Protein AF-A0A564Z227-F1 (afdb_monomer_lite)

Organism: Hymenolepis diminuta (NCBI:txid6216)

Foldseek 3Di:
DDPPPPDDDDPDDDQQQPHPPQKDWDPLCDQWTWDRDNRDTDTDGRPPPPPPPPPPPVPDPPPPPPPPPPVSPPDTDIDDPDDDVVVVDDDDDDDDDDDDPDPDDDDDDDDDDDDDDD

pLDDT: mean 74.37, std 18.21, range [35.09, 93.44]

Radius of gyration: 20.91 Å; chains: 1; bounding box: 40×58×60 Å

Secondary structure (DSSP, 8-state):
--GGGG-PPPS-----SS--TT-EE-TT--SEEEEEETTEEEEEE--------TT--TT------------------EEPPP--GGG---------------SS--------------

Structure (mmCIF, N/CA/C/O backbone):
data_AF-A0A564Z227-F1
#
_entry.id   AF-A0A564Z227-F1
#
loop_
_atom_site.group_PDB
_atom_site.id
_atom_site.type_symbol
_atom_site.label_atom_id
_atom_site.label_alt_id
_atom_site.label_comp_id
_atom_site.label_asym_id
_atom_site.label_entity_id
_atom_site.label_seq_id
_atom_site.pdbx_PDB_ins_code
_atom_site.Cartn_x
_atom_site.Cartn_y
_atom_site.Cartn_z
_atom_site.occupancy
_atom_site.B_iso_or_equiv
_atom_site.auth_seq_id
_atom_site.auth_comp_id
_atom_site.auth_asym_id
_atom_site.auth_atom_id
_atom_site.pdbx_PDB_model_num
ATOM 1 N N . MET A 1 1 ? 6.610 -22.163 27.206 1.00 46.19 1 MET A N 1
ATOM 2 C CA . MET A 1 1 ? 5.708 -21.464 26.269 1.00 46.19 1 MET A CA 1
ATOM 3 C C . MET A 1 1 ? 6.538 -20.470 25.487 1.00 46.19 1 MET A C 1
ATOM 5 O O . MET A 1 1 ? 7.094 -19.555 26.077 1.00 46.19 1 MET A O 1
ATOM 9 N N . SER A 1 2 ? 6.752 -20.751 24.207 1.00 49.19 2 SER A N 1
ATOM 10 C CA . SER A 1 2 ? 7.557 -19.943 23.290 1.00 49.19 2 SER A CA 1
ATOM 11 C C . SER A 1 2 ? 6.796 -18.678 22.884 1.00 49.19 2 SER A C 1
ATOM 13 O O . SER A 1 2 ? 5.629 -18.744 22.526 1.00 49.19 2 SER A O 1
ATOM 15 N N . SER A 1 3 ? 7.483 -17.537 22.930 1.00 60.78 3 SER A N 1
ATOM 16 C CA . SER A 1 3 ? 7.002 -16.152 22.760 1.00 60.78 3 SER A CA 1
ATOM 17 C C . SER A 1 3 ? 6.326 -15.795 21.415 1.00 60.78 3 SER A C 1
ATOM 19 O O . SER A 1 3 ? 6.104 -14.616 21.147 1.00 60.78 3 SER A O 1
ATOM 21 N N . LEU A 1 4 ? 6.020 -16.767 20.552 1.00 59.47 4 LEU A N 1
ATOM 22 C CA . LEU A 1 4 ? 5.499 -16.537 19.197 1.00 59.47 4 LEU A CA 1
ATOM 23 C C . LEU A 1 4 ? 3.963 -16.414 19.134 1.00 59.47 4 LEU A C 1
ATOM 25 O O . LEU A 1 4 ? 3.437 -15.967 18.121 1.00 59.47 4 LEU A O 1
ATOM 29 N N . ASP A 1 5 ? 3.247 -16.724 20.219 1.00 57.62 5 ASP A N 1
ATOM 30 C CA . ASP A 1 5 ? 1.772 -16.715 20.265 1.00 57.62 5 ASP A CA 1
ATOM 31 C C . ASP A 1 5 ? 1.139 -15.320 20.474 1.00 57.62 5 ASP A C 1
ATOM 33 O O . ASP A 1 5 ? -0.075 -15.204 20.640 1.00 57.62 5 ASP A O 1
ATOM 37 N N . LEU A 1 6 ? 1.935 -14.244 20.484 1.00 68.12 6 LEU A N 1
ATOM 38 C CA . LEU A 1 6 ? 1.467 -12.881 20.788 1.00 68.12 6 LEU A CA 1
ATOM 39 C C . LEU A 1 6 ? 1.376 -11.949 19.574 1.00 68.12 6 LEU A C 1
ATOM 41 O O . LEU A 1 6 ? 1.085 -10.769 19.760 1.00 68.12 6 LEU A O 1
ATOM 45 N N . ILE A 1 7 ? 1.603 -12.429 18.346 1.00 70.25 7 ILE A N 1
ATOM 46 C CA . ILE A 1 7 ? 1.434 -11.578 17.161 1.00 70.25 7 ILE A CA 1
ATOM 47 C C . ILE A 1 7 ? -0.073 -11.382 16.930 1.00 70.25 7 ILE A C 1
ATOM 49 O O . ILE A 1 7 ? -0.774 -12.357 16.635 1.00 70.25 7 ILE A O 1
ATOM 53 N N . PRO A 1 8 ? -0.606 -10.155 17.085 1.00 75.19 8 PRO A N 1
ATOM 54 C CA . PRO A 1 8 ? -2.021 -9.913 16.868 1.00 75.19 8 PRO A CA 1
ATOM 55 C C . PRO A 1 8 ? -2.371 -10.237 15.417 1.00 75.19 8 PRO A C 1
ATOM 57 O O . PRO A 1 8 ? -1.679 -9.822 14.487 1.00 75.19 8 PRO A O 1
ATOM 60 N N . LYS A 1 9 ? -3.453 -10.997 15.221 1.00 80.56 9 LYS A N 1
ATOM 61 C CA . LYS A 1 9 ? -3.934 -11.319 13.877 1.00 80.56 9 LYS A CA 1
ATOM 62 C C . LYS A 1 9 ? -4.368 -10.028 13.177 1.00 80.56 9 LYS A C 1
ATOM 64 O O . LYS A 1 9 ? -5.083 -9.234 13.795 1.00 80.56 9 LYS A O 1
ATOM 69 N N . PRO A 1 10 ? -3.969 -9.813 11.913 1.00 85.50 10 PRO A N 1
ATOM 70 C CA . PRO A 1 10 ? -4.377 -8.629 11.177 1.00 85.50 10 PRO A CA 1
ATOM 71 C C . PRO A 1 10 ? -5.898 -8.623 11.016 1.00 85.50 10 PRO A C 1
ATOM 73 O O . PRO A 1 10 ? -6.501 -9.619 10.620 1.00 85.50 10 PRO A O 1
ATOM 76 N N . PHE A 1 11 ? -6.511 -7.488 11.343 1.00 84.31 11 PHE A N 1
ATOM 77 C CA . PHE A 1 11 ? -7.950 -7.279 11.183 1.00 84.31 11 PHE A CA 1
ATOM 78 C C . PHE A 1 11 ? -8.342 -7.138 9.706 1.00 84.31 11 PHE A C 1
ATOM 80 O O . PHE A 1 11 ? -9.405 -7.588 9.290 1.00 84.31 11 PHE A O 1
ATOM 87 N N . PHE A 1 12 ? -7.462 -6.529 8.913 1.00 87.56 12 PHE A N 1
ATOM 88 C CA . PHE A 1 12 ? -7.648 -6.297 7.490 1.00 87.56 12 PHE A CA 1
ATOM 89 C C . PHE A 1 12 ? -6.294 -6.371 6.786 1.00 87.56 12 PHE A C 1
ATOM 91 O O . PHE A 1 12 ? -5.304 -5.847 7.297 1.00 87.56 12 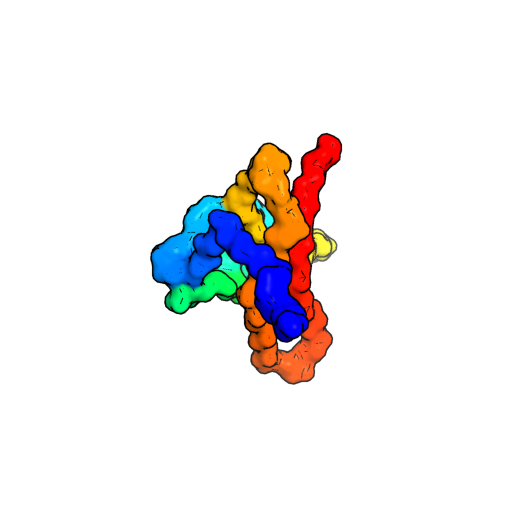PHE A O 1
ATOM 98 N N . ILE A 1 13 ? -6.257 -7.023 5.625 1.00 90.19 13 ILE A N 1
ATOM 99 C CA . ILE A 1 13 ? -5.073 -7.114 4.770 1.00 90.19 13 ILE A CA 1
ATOM 100 C C . ILE A 1 13 ? -5.493 -6.683 3.374 1.00 90.19 13 ILE A C 1
ATOM 102 O O . ILE A 1 13 ? -6.473 -7.197 2.835 1.00 90.19 13 ILE A O 1
ATOM 106 N N . TRP A 1 14 ? -4.726 -5.774 2.783 1.00 91.56 14 TRP A N 1
ATOM 107 C CA . TRP A 1 14 ? -4.857 -5.437 1.375 1.00 91.56 14 TRP A CA 1
ATOM 108 C C . TRP A 1 14 ? -3.596 -5.868 0.634 1.00 91.56 14 TRP A C 1
ATOM 110 O O . TRP A 1 14 ? -2.517 -5.357 0.916 1.00 91.56 14 TRP A O 1
ATOM 120 N N . THR A 1 15 ? -3.725 -6.831 -0.281 1.00 91.88 15 THR A N 1
ATOM 121 C CA . THR A 1 15 ? -2.575 -7.466 -0.950 1.00 91.88 15 THR A CA 1
ATOM 122 C C . THR A 1 15 ? -2.255 -6.877 -2.317 1.00 91.88 15 THR A C 1
ATOM 124 O O . THR A 1 15 ? -1.304 -7.319 -2.938 1.00 91.88 15 THR A O 1
ATOM 127 N N . PHE A 1 16 ? -3.055 -5.927 -2.814 1.00 92.38 16 PHE A N 1
ATOM 128 C CA . PHE A 1 16 ? -2.897 -5.308 -4.137 1.00 92.38 16 PHE A CA 1
ATOM 129 C C . PHE A 1 16 ? -2.967 -6.264 -5.348 1.00 92.38 16 PHE A C 1
ATOM 131 O O . PHE A 1 16 ? -2.868 -5.801 -6.474 1.00 92.38 16 PHE A O 1
ATOM 138 N N . ASN A 1 17 ? -3.244 -7.561 -5.164 1.00 91.19 17 ASN A N 1
ATOM 139 C CA . ASN A 1 17 ? -3.287 -8.552 -6.254 1.00 91.19 17 ASN A CA 1
ATOM 140 C C . ASN A 1 17 ? -4.268 -8.215 -7.389 1.00 91.19 17 ASN A C 1
ATOM 142 O O . ASN A 1 17 ? -4.020 -8.560 -8.539 1.00 91.19 17 ASN A O 1
ATOM 146 N N . GLU A 1 18 ? -5.398 -7.586 -7.063 1.00 88.38 18 GLU A N 1
ATOM 147 C CA . GLU A 1 18 ? -6.461 -7.301 -8.033 1.00 88.38 18 GLU A CA 1
ATOM 148 C C . GLU A 1 18 ? -6.533 -5.816 -8.394 1.00 88.38 18 GLU A C 1
ATOM 150 O O . GLU A 1 18 ? -6.668 -5.460 -9.563 1.00 88.38 18 GLU A O 1
ATOM 155 N N . ASN A 1 19 ? -6.502 -4.936 -7.388 1.00 91.62 19 ASN A N 1
ATOM 156 C CA . ASN A 1 19 ? -6.650 -3.495 -7.567 1.00 91.62 19 ASN A CA 1
ATOM 157 C C . ASN A 1 19 ? -6.084 -2.701 -6.370 1.00 91.62 19 ASN A C 1
ATOM 159 O O . ASN A 1 19 ? -5.692 -3.254 -5.338 1.00 91.62 19 ASN A O 1
ATOM 163 N N . MET A 1 20 ? -6.064 -1.371 -6.503 1.00 92.06 20 MET A N 1
ATOM 164 C CA . MET A 1 20 ? -5.633 -0.449 -5.442 1.00 92.06 20 MET A CA 1
ATOM 165 C C . MET A 1 20 ? -6.665 -0.286 -4.313 1.00 92.06 20 MET A C 1
ATOM 167 O O . MET A 1 20 ? -6.393 0.394 -3.331 1.00 92.06 20 MET A O 1
ATOM 171 N N . GLY A 1 21 ? -7.847 -0.892 -4.412 1.00 91.06 21 GLY A N 1
ATOM 172 C CA . GLY A 1 21 ? -8.932 -0.728 -3.451 1.00 91.06 21 GLY A CA 1
ATOM 173 C C . GLY A 1 21 ? -9.373 0.725 -3.373 1.00 91.06 21 GLY A C 1
ATOM 174 O O . GLY A 1 21 ? -9.545 1.394 -4.388 1.00 91.06 21 GLY A O 1
ATOM 175 N N . ASN A 1 22 ? -9.493 1.224 -2.147 1.00 91.19 22 ASN A N 1
ATOM 176 C CA . ASN A 1 22 ? -9.776 2.631 -1.870 1.00 91.19 22 ASN A CA 1
ATOM 177 C C . ASN A 1 22 ? -8.498 3.444 -1.608 1.00 91.19 22 ASN A C 1
ATOM 179 O O . ASN A 1 22 ? -8.572 4.508 -0.995 1.00 91.19 22 ASN A O 1
ATOM 183 N N . TRP A 1 23 ? -7.329 2.939 -2.022 1.00 93.19 23 TRP A N 1
ATOM 184 C CA . TRP A 1 23 ? -6.104 3.722 -1.959 1.00 93.19 23 TRP A CA 1
ATOM 185 C C . TRP A 1 23 ? -6.046 4.718 -3.117 1.00 93.19 23 TRP A C 1
ATOM 187 O O . TRP A 1 23 ? -6.303 4.361 -4.268 1.00 93.19 23 TRP A O 1
ATOM 197 N N . ALA A 1 24 ? -5.682 5.963 -2.825 1.00 92.81 24 ALA A N 1
ATOM 198 C CA . ALA A 1 24 ? -5.701 7.052 -3.792 1.00 92.81 24 ALA A CA 1
ATOM 199 C C . ALA A 1 24 ? -4.382 7.825 -3.812 1.00 92.81 24 ALA A C 1
ATOM 201 O O . ALA A 1 24 ? -3.765 8.090 -2.781 1.00 92.81 24 ALA A O 1
ATOM 202 N N . ASN A 1 25 ? -3.962 8.224 -5.011 1.00 92.62 25 ASN A N 1
ATOM 203 C CA . ASN A 1 25 ? -2.878 9.185 -5.165 1.00 92.62 25 ASN A CA 1
ATOM 204 C C . ASN A 1 25 ? -3.315 10.558 -4.649 1.00 92.62 25 ASN A C 1
ATOM 206 O O . ASN A 1 25 ? -4.456 10.967 -4.862 1.00 92.62 25 ASN A O 1
ATOM 210 N N . ASP A 1 26 ? -2.387 11.289 -4.036 1.00 89.88 26 ASP A N 1
ATOM 211 C CA . ASP A 1 26 ? -2.621 12.687 -3.694 1.00 89.88 26 ASP A CA 1
ATOM 212 C C . ASP A 1 26 ? -2.882 13.538 -4.949 1.00 89.88 26 ASP A C 1
ATOM 214 O O . ASP A 1 26 ? -2.285 13.310 -6.004 1.00 89.88 26 ASP A O 1
ATOM 218 N N . ALA A 1 27 ? -3.735 14.558 -4.840 1.00 85.12 27 ALA A N 1
ATOM 219 C CA . ALA A 1 27 ? -4.023 15.466 -5.952 1.00 85.12 27 ALA A CA 1
ATOM 220 C C . ALA A 1 27 ? -2.772 16.227 -6.446 1.00 85.12 27 ALA A C 1
ATOM 222 O O . ALA A 1 27 ? -2.702 16.623 -7.611 1.00 85.12 27 ALA A O 1
ATOM 223 N N . SER A 1 28 ? -1.771 16.406 -5.580 1.00 83.38 28 SER A N 1
ATOM 224 C CA . SER A 1 28 ? -0.482 17.039 -5.885 1.00 83.38 28 SER A CA 1
ATOM 225 C C . SER A 1 28 ? 0.571 16.079 -6.457 1.00 83.38 28 SER A C 1
ATOM 227 O O . SER A 1 28 ? 1.665 16.518 -6.831 1.00 83.38 28 SER A O 1
ATOM 229 N N . ASN A 1 29 ? 0.256 14.785 -6.600 1.00 77.88 29 ASN A N 1
ATOM 230 C CA . ASN A 1 29 ? 1.091 13.821 -7.316 1.00 77.88 29 ASN A CA 1
ATOM 231 C C . ASN A 1 29 ? 1.005 14.107 -8.826 1.00 77.88 29 ASN A C 1
ATOM 233 O O . ASN A 1 29 ? 0.250 13.477 -9.569 1.00 77.88 29 ASN A O 1
ATOM 237 N N . TRP A 1 30 ? 1.739 15.126 -9.282 1.00 73.00 30 TRP A N 1
ATOM 238 C CA . TRP A 1 30 ? 1.713 15.582 -10.672 1.00 73.00 30 TRP A CA 1
ATOM 239 C C . TRP A 1 30 ? 2.272 14.527 -11.627 1.00 73.00 30 TRP A C 1
ATOM 241 O O . TRP A 1 30 ? 1.521 13.748 -12.207 1.00 73.00 30 TRP A O 1
ATOM 251 N N . ASN A 1 31 ? 3.592 14.518 -11.789 1.00 78.88 31 ASN A N 1
ATOM 252 C CA . ASN A 1 31 ? 4.320 13.671 -12.722 1.00 78.88 31 ASN A CA 1
ATOM 253 C C . ASN A 1 31 ? 4.823 12.379 -12.077 1.00 78.88 31 ASN A C 1
ATOM 255 O O . ASN A 1 31 ? 5.266 11.502 -12.799 1.00 78.88 31 ASN A O 1
ATOM 259 N N . GLN A 1 32 ? 4.735 12.221 -10.757 1.00 82.81 32 GLN A N 1
ATOM 260 C CA . GLN A 1 32 ? 5.120 10.982 -10.078 1.00 82.81 32 GLN A CA 1
ATOM 261 C C . GLN A 1 32 ? 3.912 10.440 -9.331 1.00 82.81 32 GLN A C 1
ATOM 263 O O . GLN A 1 32 ? 3.369 11.141 -8.477 1.00 82.81 32 GLN A O 1
ATOM 268 N N . ARG A 1 33 ? 3.456 9.239 -9.687 1.00 89.12 33 ARG A N 1
ATOM 269 C CA . ARG A 1 33 ? 2.234 8.631 -9.148 1.00 89.12 33 ARG A CA 1
ATOM 270 C C . ARG A 1 33 ? 2.476 7.173 -8.815 1.00 89.12 33 ARG A C 1
ATOM 272 O O . ARG A 1 33 ? 3.193 6.474 -9.521 1.00 89.12 33 ARG A O 1
ATOM 279 N N . TRP A 1 34 ? 1.834 6.725 -7.753 1.00 92.19 34 TRP A N 1
ATOM 280 C CA . TRP A 1 34 ? 1.788 5.327 -7.375 1.00 92.19 34 TRP A CA 1
ATOM 281 C C . TRP A 1 34 ? 0.861 4.574 -8.322 1.00 92.19 34 TRP A C 1
ATOM 283 O O . TRP A 1 34 ? -0.294 4.976 -8.501 1.00 92.19 34 TRP A O 1
ATOM 293 N N . LYS A 1 35 ? 1.357 3.495 -8.918 1.00 92.00 35 LYS A N 1
ATOM 294 C CA . LYS A 1 35 ? 0.592 2.621 -9.803 1.00 92.00 35 LYS A CA 1
ATOM 295 C C . LYS A 1 35 ? 0.694 1.180 -9.355 1.00 92.00 35 LYS A C 1
ATOM 297 O O . LYS A 1 35 ? 1.697 0.766 -8.783 1.00 92.00 35 LYS A O 1
ATOM 302 N N . LEU A 1 36 ? -0.368 0.435 -9.634 1.00 92.06 36 LEU A N 1
ATOM 303 C CA . LEU A 1 36 ? -0.376 -1.002 -9.457 1.00 92.06 36 LEU A CA 1
ATOM 304 C C . LEU A 1 36 ? 0.392 -1.667 -10.600 1.00 92.06 36 LEU A C 1
ATOM 306 O O . LEU A 1 36 ? 0.076 -1.431 -11.765 1.00 92.06 36 LEU A O 1
ATOM 310 N N . ASN A 1 37 ? 1.352 -2.511 -10.247 1.00 90.44 37 ASN A N 1
ATOM 311 C CA . ASN A 1 37 ? 2.146 -3.312 -11.162 1.00 90.44 37 ASN A CA 1
ATOM 312 C C . ASN A 1 37 ? 2.262 -4.731 -10.587 1.00 90.44 37 ASN A C 1
ATOM 314 O O . ASN A 1 37 ? 2.848 -4.907 -9.525 1.00 90.44 37 ASN A O 1
ATOM 318 N N . ASP A 1 38 ? 1.641 -5.720 -11.233 1.00 87.75 38 ASP A N 1
ATOM 319 C CA . ASP A 1 38 ? 1.723 -7.147 -10.875 1.00 87.75 38 ASP A CA 1
ATOM 320 C C . ASP A 1 38 ? 1.567 -7.473 -9.373 1.00 87.75 38 ASP A C 1
ATOM 322 O O . ASP A 1 38 ? 2.327 -8.244 -8.790 1.00 87.75 38 ASP A O 1
ATOM 326 N N . GLY A 1 39 ? 0.558 -6.884 -8.725 1.00 88.88 39 GLY A N 1
ATOM 327 C CA . GLY A 1 39 ? 0.257 -7.148 -7.312 1.00 88.88 39 GLY A CA 1
ATOM 328 C C . GLY A 1 39 ? 1.082 -6.336 -6.309 1.00 88.88 39 GLY A C 1
ATOM 329 O O . GLY A 1 39 ? 0.932 -6.527 -5.107 1.00 88.88 39 GLY A O 1
ATOM 330 N N . VAL A 1 40 ? 1.913 -5.398 -6.767 1.00 90.81 40 VAL A N 1
ATOM 331 C CA . VAL A 1 40 ? 2.612 -4.427 -5.914 1.00 90.81 40 VAL A CA 1
ATOM 332 C C . VAL A 1 40 ? 2.315 -2.999 -6.363 1.00 90.81 40 VAL A C 1
ATOM 334 O O . VAL A 1 40 ? 2.001 -2.751 -7.524 1.00 90.81 40 VAL A O 1
ATOM 337 N N . ILE A 1 41 ? 2.397 -2.031 -5.448 1.00 91.94 41 ILE A N 1
ATOM 338 C CA . ILE A 1 41 ? 2.316 -0.616 -5.823 1.00 91.94 41 ILE A CA 1
ATOM 339 C C . ILE A 1 41 ? 3.728 -0.044 -5.956 1.00 91.94 41 ILE A C 1
ATOM 341 O O . ILE A 1 41 ? 4.506 -0.058 -5.003 1.00 91.94 41 ILE A O 1
ATOM 345 N N . CYS A 1 42 ? 4.019 0.528 -7.122 1.00 90.94 42 CYS A N 1
ATOM 346 C CA . CYS A 1 42 ? 5.282 1.184 -7.434 1.00 90.94 42 CYS A CA 1
ATOM 347 C C . CYS A 1 4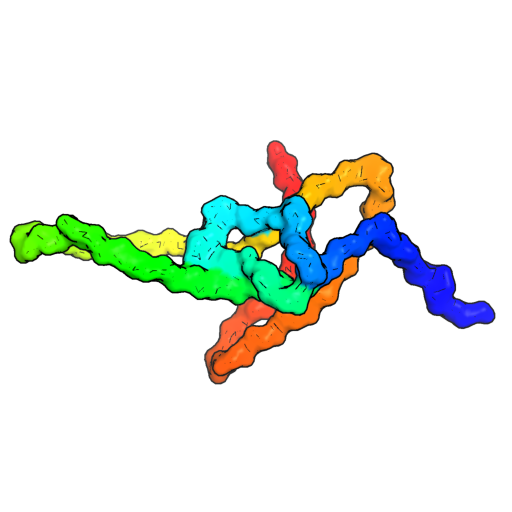2 ? 5.076 2.684 -7.660 1.00 90.94 42 CYS A C 1
ATOM 349 O O . CYS A 1 42 ? 4.083 3.105 -8.255 1.00 90.94 42 CYS A O 1
ATOM 351 N N . LEU A 1 43 ? 6.021 3.504 -7.197 1.00 89.19 43 LEU A N 1
ATOM 352 C CA . LEU A 1 43 ? 6.061 4.921 -7.546 1.00 89.19 43 LEU A CA 1
ATOM 353 C C . LEU A 1 43 ? 6.686 5.067 -8.936 1.00 89.19 43 LEU A C 1
ATOM 355 O O . LEU A 1 43 ? 7.860 4.761 -9.122 1.00 89.19 43 LEU A O 1
ATOM 359 N N . GLU A 1 44 ? 5.913 5.554 -9.901 1.00 86.44 44 GLU A N 1
ATOM 360 C CA . GLU A 1 44 ? 6.366 5.735 -11.278 1.00 86.44 44 GLU A CA 1
ATOM 361 C C . GLU A 1 44 ? 6.433 7.207 -11.668 1.00 86.44 44 GLU A C 1
ATOM 363 O O . GLU A 1 44 ? 5.562 8.008 -11.314 1.00 86.44 44 GLU A O 1
ATOM 368 N N . ASN A 1 45 ? 7.414 7.540 -12.508 1.00 81.75 45 ASN A N 1
ATOM 369 C CA . ASN A 1 45 ? 7.399 8.777 -13.274 1.00 81.75 45 ASN A CA 1
ATOM 370 C C . ASN A 1 45 ? 6.431 8.628 -14.453 1.00 81.75 45 ASN A C 1
ATOM 372 O O . ASN A 1 45 ? 6.712 7.969 -15.450 1.00 81.75 45 ASN A O 1
ATOM 376 N N . THR A 1 46 ? 5.292 9.298 -14.361 1.00 66.56 46 THR A N 1
ATOM 377 C CA . THR A 1 46 ? 4.466 9.619 -15.523 1.00 66.56 46 THR A CA 1
ATOM 378 C C . THR A 1 46 ? 5.221 10.643 -16.361 1.00 66.56 46 THR A C 1
ATOM 380 O O . THR A 1 46 ? 5.359 11.803 -15.963 1.00 66.56 46 THR A O 1
ATOM 383 N N . LEU A 1 47 ? 5.704 10.221 -17.529 1.00 59.25 47 LEU A N 1
ATOM 384 C CA . LEU A 1 47 ? 6.101 11.150 -18.576 1.00 59.25 47 LEU A CA 1
ATOM 385 C C . LEU A 1 47 ? 4.860 11.976 -18.919 1.00 59.25 47 LEU A C 1
ATOM 387 O O . LEU A 1 47 ? 3.911 11.481 -19.523 1.00 59.25 47 LEU A O 1
ATOM 391 N N . VAL A 1 48 ? 4.831 13.229 -18.474 1.00 54.50 48 VAL A N 1
ATOM 392 C CA . VAL A 1 48 ? 3.985 14.211 -19.135 1.00 54.50 48 VAL A CA 1
ATOM 393 C C . VAL A 1 48 ? 4.684 14.412 -20.466 1.00 54.50 48 VAL A C 1
ATOM 395 O O . VAL A 1 48 ? 5.692 15.115 -20.517 1.00 54.50 48 VAL A O 1
ATOM 398 N N . GLU A 1 49 ? 4.212 13.728 -21.514 1.00 47.31 49 GLU A N 1
ATOM 399 C CA . GLU A 1 49 ? 4.486 14.159 -22.884 1.00 47.31 49 GLU A CA 1
ATOM 400 C C . GLU A 1 49 ? 4.285 15.675 -22.850 1.00 47.31 49 GLU A C 1
ATOM 402 O O . GLU A 1 49 ? 3.212 16.106 -22.392 1.00 47.31 49 GLU A O 1
ATOM 407 N N . PRO A 1 50 ? 5.296 16.499 -23.190 1.00 45.03 50 PRO A N 1
ATOM 408 C CA . PRO A 1 50 ? 5.062 17.919 -23.318 1.00 45.03 50 PRO A CA 1
ATOM 409 C C . PRO A 1 50 ? 3.820 18.009 -24.182 1.00 45.03 50 PRO A C 1
ATOM 411 O O . PRO A 1 50 ? 3.793 17.448 -25.278 1.00 45.03 50 PRO A O 1
ATOM 414 N N . GLN A 1 51 ? 2.756 18.622 -23.666 1.00 45.19 51 GLN A N 1
ATOM 415 C CA . GLN A 1 51 ? 1.719 19.089 -24.557 1.00 45.19 51 GLN A CA 1
ATOM 416 C C . GLN A 1 51 ? 2.506 19.982 -25.505 1.00 45.19 51 GLN A C 1
ATOM 418 O O . GLN A 1 51 ? 2.917 21.074 -25.104 1.00 45.19 51 GLN A O 1
ATOM 423 N N . ILE A 1 52 ? 2.822 19.481 -26.704 1.00 46.75 52 ILE A N 1
ATOM 424 C CA . ILE A 1 52 ? 3.234 20.296 -27.831 1.00 46.75 52 ILE A CA 1
ATOM 425 C C . ILE A 1 52 ? 1.969 21.092 -28.096 1.00 46.75 52 ILE A C 1
ATOM 427 O O . ILE A 1 52 ? 1.115 20.737 -28.905 1.00 46.75 52 ILE A O 1
ATOM 431 N N . GLY A 1 53 ? 1.773 22.103 -27.253 1.00 42.09 53 GLY A N 1
ATOM 432 C CA . GLY A 1 53 ? 0.740 23.075 -27.410 1.00 42.09 53 GLY A CA 1
ATOM 433 C C . GLY A 1 53 ? 1.017 23.636 -28.780 1.00 42.09 53 GLY A C 1
ATOM 434 O O . GLY A 1 53 ? 2.113 24.125 -29.049 1.00 42.09 53 GLY A O 1
ATOM 435 N N . LEU A 1 54 ? 0.015 23.542 -29.637 1.00 47.03 54 LEU A N 1
ATOM 436 C CA . LEU A 1 54 ? -0.097 24.201 -30.932 1.00 47.03 54 LEU A CA 1
ATOM 437 C C . LEU A 1 54 ? -0.025 25.746 -30.820 1.00 47.03 54 LEU A C 1
ATOM 439 O O . LEU A 1 54 ? -0.664 26.454 -31.586 1.00 47.03 54 LEU A O 1
ATOM 443 N N . ASN A 1 55 ? 0.735 26.280 -29.862 1.00 47.75 55 ASN A N 1
ATOM 444 C CA . ASN A 1 55 ? 0.795 27.675 -29.452 1.00 47.75 55 ASN A CA 1
ATOM 445 C C . ASN A 1 55 ? 2.234 28.216 -29.372 1.00 47.75 55 ASN A C 1
ATOM 447 O O . ASN A 1 55 ? 2.440 29.276 -28.786 1.00 47.75 55 ASN A O 1
ATOM 451 N N . GLU A 1 56 ? 3.229 27.566 -29.981 1.00 47.59 56 GLU A N 1
ATOM 452 C CA . GLU A 1 56 ? 4.479 28.263 -30.311 1.00 47.59 56 GLU A CA 1
ATOM 453 C C . GLU A 1 56 ? 4.308 29.010 -31.637 1.00 47.59 56 GLU A C 1
ATOM 455 O O . GLU A 1 56 ? 4.755 28.595 -32.703 1.00 47.59 56 GLU A O 1
ATOM 460 N N . LEU A 1 57 ? 3.599 30.139 -31.567 1.00 54.12 57 LEU A N 1
ATOM 461 C CA . LEU A 1 57 ? 3.659 31.150 -32.616 1.00 54.12 57 LEU A CA 1
ATOM 462 C C . LEU A 1 57 ? 5.085 31.739 -32.613 1.00 54.12 57 LEU A C 1
ATOM 464 O O . LEU A 1 57 ? 5.492 32.318 -31.604 1.00 54.12 57 LEU A O 1
ATOM 468 N N . PRO A 1 58 ? 5.837 31.655 -33.725 1.00 57.12 58 PRO A N 1
ATOM 469 C CA . PRO A 1 58 ? 7.289 31.878 -33.767 1.00 57.12 58 PRO A CA 1
ATOM 470 C C . PRO A 1 58 ? 7.736 33.336 -33.544 1.00 57.12 58 PRO A C 1
ATOM 472 O O . PRO A 1 58 ? 8.923 33.640 -33.640 1.00 57.12 58 PRO A O 1
ATOM 475 N N . TRP A 1 59 ? 6.810 34.257 -33.259 1.00 50.91 59 TRP A N 1
ATOM 476 C CA . TRP A 1 59 ? 7.074 35.700 -33.188 1.00 50.91 59 TRP A CA 1
ATOM 477 C C . TRP A 1 59 ? 6.917 36.324 -31.800 1.00 50.91 59 TRP A C 1
ATOM 479 O O . TRP A 1 59 ? 7.192 37.514 -31.651 1.00 50.91 59 TRP A O 1
ATOM 489 N N . PHE A 1 60 ? 6.512 35.566 -30.778 1.00 46.41 60 PHE A N 1
ATOM 490 C CA . PHE A 1 60 ? 6.448 36.089 -29.413 1.00 46.41 60 PHE A CA 1
ATOM 491 C C . PHE A 1 60 ? 7.650 35.597 -28.608 1.00 46.41 60 PHE A C 1
ATOM 493 O O . PHE A 1 60 ? 7.645 34.456 -28.152 1.00 46.41 60 PHE A O 1
ATOM 500 N N . PRO A 1 61 ? 8.680 36.435 -28.378 1.00 48.78 61 PRO A N 1
ATOM 501 C CA . PRO A 1 61 ? 9.698 36.126 -27.392 1.00 48.78 61 PRO A CA 1
ATOM 502 C C . PRO A 1 61 ? 9.049 36.262 -26.015 1.00 48.78 61 PRO A C 1
ATOM 504 O O . PRO A 1 61 ? 9.097 37.312 -25.368 1.00 48.78 61 PRO A O 1
ATOM 507 N N . THR A 1 62 ? 8.394 35.197 -25.559 1.00 49.62 62 THR A N 1
ATOM 508 C CA . THR A 1 62 ? 8.044 35.039 -24.155 1.00 49.62 62 THR A CA 1
ATOM 509 C C . THR A 1 62 ? 9.357 35.039 -23.400 1.00 49.62 62 THR A C 1
ATOM 511 O O . THR A 1 62 ? 10.111 34.070 -23.439 1.00 49.62 62 THR A O 1
ATOM 514 N N . LYS A 1 63 ? 9.667 36.165 -22.746 1.00 45.34 63 LYS A N 1
ATOM 515 C CA . LYS A 1 63 ? 10.750 36.231 -21.769 1.00 45.34 63 LYS A CA 1
ATOM 516 C C . LYS A 1 63 ? 10.518 35.063 -20.828 1.00 45.34 63 LYS A C 1
ATOM 518 O O . LYS A 1 63 ? 9.503 35.057 -20.132 1.00 45.34 63 LYS A O 1
ATOM 523 N N . SER A 1 64 ? 11.412 34.079 -20.859 1.00 49.00 64 SER A N 1
ATOM 524 C CA . SER A 1 64 ? 11.412 32.969 -19.924 1.00 49.00 64 SER A CA 1
ATOM 525 C C . SER A 1 64 ? 11.422 33.590 -18.533 1.00 49.00 64 SER A C 1
ATOM 527 O O . SER A 1 64 ? 12.456 34.074 -18.061 1.00 49.00 64 SER A O 1
ATOM 529 N N . LYS A 1 65 ? 10.249 33.667 -17.897 1.00 41.22 65 LYS A N 1
ATOM 530 C CA . LYS A 1 65 ? 10.191 33.851 -16.458 1.00 41.22 65 LYS A CA 1
ATOM 531 C C . LYS A 1 65 ? 11.011 32.686 -15.941 1.00 41.22 65 LYS A C 1
ATOM 533 O O . LYS A 1 65 ? 10.692 31.544 -16.263 1.00 41.22 65 LYS A O 1
ATOM 538 N N . LYS A 1 66 ? 12.117 32.992 -15.254 1.00 43.97 66 LYS A N 1
ATOM 539 C CA . LYS A 1 66 ? 12.806 32.007 -14.426 1.00 43.97 66 LYS A CA 1
ATOM 540 C C . LYS A 1 66 ? 11.692 31.281 -13.698 1.00 43.97 66 LYS A C 1
ATOM 542 O O . LYS A 1 66 ? 10.911 31.954 -13.029 1.00 43.97 66 LYS A O 1
ATOM 547 N N . GLU A 1 67 ? 11.553 29.984 -13.961 1.00 42.53 67 GLU A N 1
ATOM 548 C CA . GLU A 1 67 ? 10.655 29.133 -13.201 1.00 42.53 67 GLU A CA 1
ATOM 549 C C . GLU A 1 67 ? 10.931 29.474 -11.749 1.00 42.53 67 GLU A C 1
ATOM 551 O O . GLU A 1 67 ? 12.047 29.276 -11.255 1.00 42.53 67 GLU A O 1
ATOM 556 N N . ASP A 1 68 ? 9.951 30.107 -11.105 1.00 35.09 68 ASP A N 1
ATOM 557 C CA . ASP A 1 68 ? 9.983 30.243 -9.671 1.00 35.09 68 ASP A CA 1
ATOM 558 C C . ASP A 1 68 ? 10.209 28.823 -9.178 1.00 35.09 68 ASP A C 1
ATOM 560 O O . ASP A 1 68 ? 9.442 27.909 -9.500 1.00 35.09 68 ASP A O 1
ATOM 564 N N . LYS A 1 69 ? 11.330 28.627 -8.482 1.00 40.97 69 LYS A N 1
ATOM 565 C CA . LYS A 1 69 ? 11.667 27.395 -7.783 1.00 40.97 69 LYS A CA 1
ATOM 566 C C . LYS A 1 69 ? 10.650 27.256 -6.655 1.00 40.97 69 LYS A C 1
ATOM 568 O O . LYS A 1 69 ? 10.972 27.429 -5.484 1.00 40.97 69 LYS A O 1
ATOM 573 N N . VAL A 1 70 ? 9.397 26.989 -7.018 1.00 38.62 70 VAL A N 1
ATOM 574 C CA . VAL A 1 70 ? 8.404 26.405 -6.142 1.00 38.62 70 VAL A CA 1
ATOM 575 C C . VAL A 1 70 ? 9.089 25.140 -5.682 1.00 38.62 70 VAL A C 1
ATOM 577 O O . VAL A 1 70 ? 9.389 24.258 -6.488 1.00 38.62 70 VAL A O 1
ATOM 580 N N . SER A 1 71 ? 9.448 25.104 -4.406 1.00 44.84 71 SER A N 1
ATOM 581 C CA . SER A 1 71 ? 9.922 23.908 -3.736 1.00 44.84 71 SER A CA 1
ATOM 582 C C . SER A 1 71 ? 8.800 22.877 -3.832 1.00 44.84 71 SER A C 1
ATOM 584 O O . SER A 1 71 ? 7.953 22.781 -2.945 1.00 44.84 71 SER A O 1
ATOM 586 N N . LYS A 1 72 ? 8.720 22.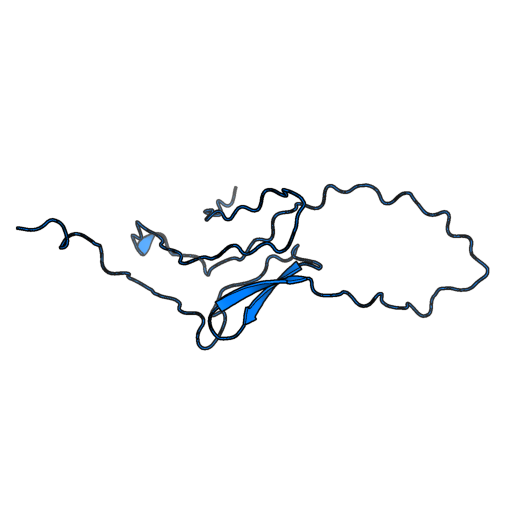177 -4.970 1.00 54.19 72 LYS A N 1
ATOM 587 C CA . LYS A 1 72 ? 7.779 21.088 -5.183 1.00 54.19 72 LYS A CA 1
ATOM 588 C C . LYS A 1 72 ? 8.098 20.095 -4.081 1.00 54.19 72 LYS A C 1
ATOM 590 O O . LYS A 1 72 ? 9.219 19.596 -4.015 1.00 54.19 72 LYS A O 1
ATOM 595 N N . SER A 1 73 ? 7.145 19.889 -3.177 1.00 55.28 73 SER A N 1
ATOM 596 C CA . SER A 1 73 ? 7.272 18.880 -2.134 1.00 55.28 73 SER A CA 1
ATOM 597 C C . SER A 1 73 ? 7.682 17.569 -2.806 1.00 55.28 73 SER A C 1
ATOM 599 O O . SER A 1 73 ? 6.979 17.058 -3.683 1.00 55.28 73 SER A O 1
ATOM 601 N N . SER A 1 74 ? 8.861 17.061 -2.450 1.00 68.19 74 SER A N 1
ATOM 602 C CA . SER A 1 74 ? 9.404 15.808 -2.983 1.00 68.19 74 SER A CA 1
ATOM 603 C C . SER A 1 74 ? 8.587 14.596 -2.535 1.00 68.19 74 SER A C 1
ATOM 605 O O . SER A 1 74 ? 8.700 13.524 -3.117 1.00 68.19 74 SER A O 1
ATOM 607 N N . LYS A 1 75 ? 7.714 14.764 -1.535 1.00 85.06 75 LYS A N 1
ATOM 608 C CA . LYS A 1 75 ? 6.832 13.706 -1.048 1.00 85.06 75 LYS A CA 1
ATOM 609 C C . LYS A 1 75 ? 5.778 13.365 -2.099 1.00 85.06 75 LYS A C 1
ATOM 611 O O . LYS A 1 75 ? 5.283 14.245 -2.808 1.00 85.06 75 LYS A O 1
ATOM 616 N N . LYS A 1 76 ? 5.437 12.081 -2.173 1.00 88.94 76 LYS A N 1
ATOM 617 C CA . LYS A 1 76 ? 4.373 11.538 -3.021 1.00 88.94 76 LYS A CA 1
ATOM 618 C C . LYS A 1 76 ? 3.460 10.687 -2.145 1.00 88.94 76 LYS A C 1
ATOM 620 O O . LYS A 1 76 ? 3.730 9.500 -1.989 1.00 88.94 76 LYS A O 1
ATOM 625 N N . PRO A 1 77 ? 2.452 11.280 -1.483 1.00 91.75 77 PRO A N 1
ATOM 626 C CA . PRO A 1 77 ? 1.572 10.530 -0.598 1.00 91.75 77 PRO A CA 1
ATOM 627 C C . PRO A 1 77 ? 0.700 9.546 -1.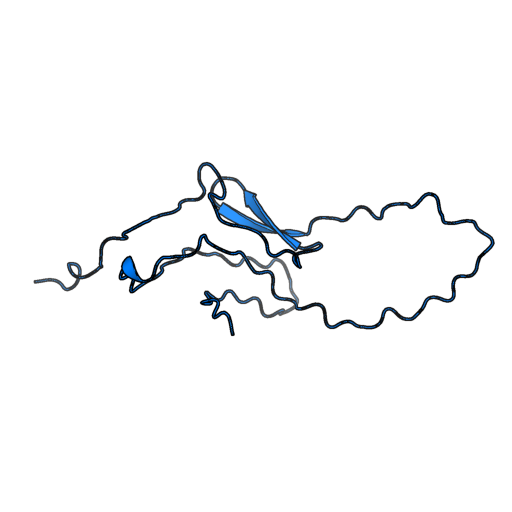380 1.00 91.75 77 PRO A C 1
ATOM 629 O O . PRO A 1 77 ? 0.290 9.814 -2.514 1.00 91.75 77 PRO A O 1
ATOM 632 N N . LEU A 1 78 ? 0.411 8.418 -0.742 1.00 93.19 78 LEU A N 1
ATOM 633 C CA . LEU A 1 78 ? -0.630 7.482 -1.135 1.00 93.19 78 LEU A CA 1
ATOM 634 C C . LEU A 1 78 ? -1.566 7.337 0.065 1.00 93.19 78 LEU A C 1
ATOM 636 O O . LEU A 1 78 ? -1.130 6.966 1.154 1.00 93.19 78 LEU A O 1
ATOM 640 N N . TRP A 1 79 ? -2.836 7.662 -0.133 1.00 93.44 79 TRP A N 1
ATOM 641 C CA . TRP A 1 79 ? -3.837 7.709 0.924 1.00 93.44 79 TRP A CA 1
ATOM 642 C C . TRP A 1 79 ? -4.596 6.397 0.986 1.00 93.44 79 TRP A C 1
ATOM 644 O O . TRP A 1 79 ? -5.065 5.935 -0.048 1.00 93.44 79 TRP A O 1
ATOM 654 N N . SER A 1 80 ? -4.739 5.809 2.172 1.00 91.44 80 SER A N 1
ATOM 655 C CA . SER A 1 80 ? -5.679 4.709 2.394 1.00 91.44 80 SER A CA 1
ATOM 656 C C . SER A 1 80 ? -7.101 5.244 2.572 1.00 91.44 80 SER A C 1
ATOM 658 O O . SER A 1 80 ? -7.312 6.440 2.780 1.00 91.44 80 SER A O 1
ATOM 660 N N . ALA A 1 81 ? -8.085 4.344 2.597 1.00 89.00 81 ALA A N 1
ATOM 661 C CA . ALA A 1 81 ? -9.395 4.695 3.132 1.00 89.00 81 ALA A CA 1
ATOM 662 C C . ALA A 1 81 ? -9.276 5.189 4.591 1.00 89.00 81 ALA A C 1
ATOM 664 O O . ALA A 1 81 ? -8.399 4.707 5.322 1.00 89.00 81 ALA A O 1
ATOM 665 N N . PRO A 1 82 ? -10.165 6.095 5.037 1.00 88.75 82 PRO A N 1
ATOM 666 C CA . PRO A 1 82 ? -10.259 6.475 6.439 1.00 88.75 82 PRO A CA 1
ATOM 667 C C . PRO A 1 82 ? -10.507 5.249 7.316 1.00 88.75 82 PRO A C 1
ATOM 669 O O . PRO A 1 82 ? -11.374 4.426 7.014 1.00 88.75 82 PRO A O 1
ATOM 672 N N . ILE A 1 83 ? -9.759 5.136 8.411 1.00 87.25 83 ILE A N 1
ATOM 673 C CA . ILE A 1 83 ? -9.910 4.044 9.372 1.00 87.25 83 ILE A CA 1
ATOM 674 C C . ILE A 1 83 ? -10.732 4.578 10.546 1.00 87.25 83 ILE A C 1
ATOM 676 O O . ILE A 1 83 ? -10.249 5.463 11.254 1.00 87.25 83 ILE A O 1
ATOM 680 N N . PRO A 1 84 ? -11.963 4.080 10.770 1.00 87.25 84 PRO A N 1
ATOM 681 C CA . PRO A 1 84 ? -12.792 4.555 11.869 1.00 87.25 84 PRO A CA 1
ATOM 682 C C . PRO A 1 84 ? -12.116 4.302 13.216 1.00 87.25 84 PRO A C 1
ATOM 684 O O . PRO A 1 84 ? -11.635 3.193 13.463 1.00 87.25 84 PRO A O 1
ATOM 687 N N . GLU A 1 85 ? -12.151 5.281 14.120 1.00 85.00 85 GLU A N 1
ATOM 688 C CA . GLU A 1 85 ? -11.596 5.147 15.477 1.00 85.00 85 GLU A CA 1
ATOM 689 C C . GLU A 1 85 ? -12.205 3.962 16.243 1.00 85.00 85 GLU A C 1
ATOM 691 O O . GLU A 1 85 ? -11.523 3.262 16.993 1.00 85.00 85 GLU A O 1
ATOM 696 N N . THR A 1 86 ? -13.482 3.669 15.979 1.00 87.56 86 THR A N 1
ATOM 697 C CA . THR A 1 86 ? -14.228 2.543 16.558 1.00 87.56 86 THR A CA 1
ATOM 698 C C . THR A 1 86 ? -13.657 1.172 16.197 1.00 87.56 86 THR A C 1
ATOM 700 O O . THR A 1 86 ? -13.957 0.197 16.882 1.00 87.56 86 THR A O 1
ATOM 703 N N . THR A 1 87 ? -12.804 1.081 15.171 1.00 85.56 87 THR A N 1
ATOM 704 C CA . THR A 1 87 ? -12.112 -0.162 14.789 1.00 85.56 87 THR A CA 1
ATOM 705 C C . THR A 1 87 ? -11.154 -0.630 15.888 1.00 85.56 87 THR A C 1
ATOM 707 O O . THR A 1 87 ? -10.829 -1.813 15.962 1.00 85.56 87 THR A O 1
ATOM 710 N N . GLY A 1 88 ? -10.678 0.280 16.751 1.00 83.88 88 GLY A N 1
ATOM 711 C CA . GLY A 1 88 ? -9.737 -0.057 17.823 1.00 83.88 88 GLY A CA 1
ATOM 712 C C . GLY A 1 88 ? -8.386 -0.564 17.305 1.00 83.88 88 GLY A C 1
ATOM 713 O O . GLY A 1 88 ? -7.702 -1.324 17.996 1.00 83.88 88 GLY A O 1
ATOM 714 N N . MET A 1 89 ? -8.013 -0.177 16.081 1.00 82.75 89 MET A N 1
ATOM 715 C CA . MET A 1 89 ? -6.770 -0.590 15.436 1.00 82.75 89 MET A CA 1
ATOM 716 C C . MET A 1 89 ? -5.561 -0.023 16.191 1.00 82.75 89 MET A C 1
ATOM 718 O O . MET A 1 89 ? -5.523 1.159 16.520 1.00 82.75 89 MET A O 1
ATOM 722 N N . ARG A 1 90 ? -4.564 -0.873 16.467 1.00 82.38 90 ARG A N 1
ATOM 723 C CA . ARG A 1 90 ? -3.364 -0.503 17.249 1.00 82.38 90 ARG A CA 1
ATOM 724 C C . ARG A 1 90 ? -2.062 -0.568 16.463 1.00 82.38 90 ARG A C 1
ATOM 726 O O . ARG A 1 90 ? -1.071 0.022 16.880 1.00 82.38 90 ARG A O 1
ATOM 733 N N . CYS A 1 91 ? -2.048 -1.315 15.365 1.00 85.94 91 CYS A N 1
ATOM 734 C CA . CYS A 1 91 ? -0.847 -1.589 14.591 1.00 85.94 91 CYS A CA 1
ATOM 735 C C . CYS A 1 91 ? -1.171 -1.539 13.100 1.00 85.94 91 CYS A C 1
ATOM 737 O O . CYS A 1 91 ? -2.239 -1.986 12.683 1.00 85.94 91 CYS A O 1
ATOM 739 N N . ILE A 1 92 ? -0.221 -1.028 12.321 1.00 87.75 92 ILE A N 1
ATOM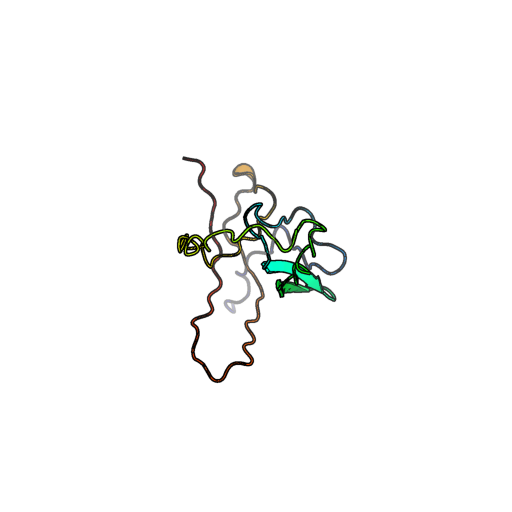 740 C CA . ILE A 1 92 ? -0.204 -1.094 10.862 1.00 87.75 92 ILE A CA 1
ATOM 741 C C . ILE A 1 92 ? 1.113 -1.761 10.481 1.00 87.75 92 ILE A C 1
ATOM 743 O O . ILE A 1 92 ? 2.165 -1.413 11.020 1.00 87.75 92 ILE A O 1
ATOM 747 N N . THR A 1 93 ? 1.048 -2.713 9.562 1.00 89.56 93 THR A N 1
ATOM 748 C CA . THR A 1 93 ? 2.222 -3.380 9.001 1.00 89.56 93 THR A CA 1
ATOM 749 C C . THR A 1 93 ? 2.211 -3.165 7.498 1.00 89.56 93 THR A C 1
ATOM 751 O O . THR A 1 93 ? 1.152 -3.207 6.875 1.00 89.56 93 THR A O 1
ATOM 754 N N . LEU A 1 94 ? 3.386 -2.893 6.939 1.00 90.38 94 LEU A N 1
ATOM 755 C CA . LEU A 1 94 ? 3.582 -2.645 5.521 1.00 90.38 94 LEU A CA 1
ATOM 756 C C . LEU A 1 94 ? 4.829 -3.395 5.066 1.00 90.38 94 LEU A C 1
ATOM 758 O O . LEU A 1 94 ? 5.909 -3.172 5.614 1.00 90.38 94 LEU A O 1
ATOM 762 N N . ASP A 1 95 ? 4.671 -4.214 4.036 1.00 91.62 95 ASP A N 1
ATOM 763 C CA . ASP A 1 95 ? 5.792 -4.798 3.312 1.00 91.62 95 ASP A CA 1
ATOM 764 C C . ASP A 1 95 ? 6.201 -3.833 2.196 1.00 91.62 95 ASP A C 1
ATOM 766 O O . ASP A 1 95 ? 5.366 -3.395 1.402 1.00 91.62 95 ASP A O 1
ATOM 770 N N . TYR A 1 96 ? 7.479 -3.452 2.156 1.00 92.19 96 TYR A N 1
ATOM 771 C CA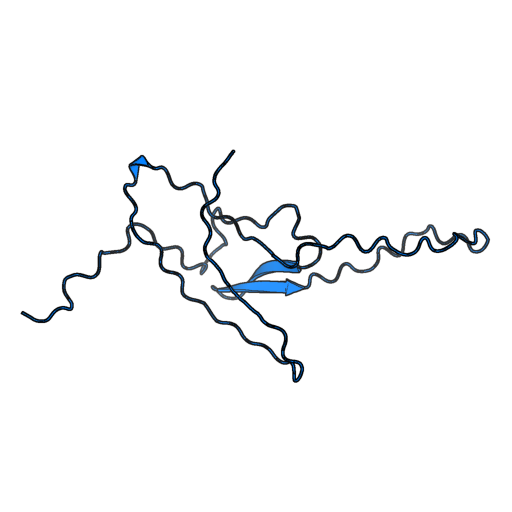 . TYR A 1 96 ? 7.989 -2.484 1.187 1.00 92.19 96 TYR A CA 1
ATOM 772 C C . TYR A 1 96 ? 9.388 -2.854 0.689 1.00 92.19 96 TYR A C 1
ATOM 774 O O . TYR A 1 96 ? 10.155 -3.543 1.362 1.00 92.19 96 TYR A O 1
ATOM 782 N N . SER A 1 97 ? 9.733 -2.354 -0.495 1.00 90.25 97 SER A N 1
ATOM 783 C CA . SER A 1 97 ? 11.071 -2.445 -1.077 1.00 90.25 97 SER A CA 1
ATOM 784 C C . SER A 1 97 ? 11.424 -1.106 -1.716 1.00 90.25 97 SER A C 1
ATOM 786 O O . SER A 1 97 ? 10.580 -0.489 -2.364 1.00 90.25 97 SER A O 1
ATOM 788 N N . ILE A 1 98 ? 12.655 -0.643 -1.508 1.00 87.75 98 ILE A N 1
ATOM 789 C CA . ILE A 1 98 ? 13.196 0.556 -2.150 1.00 87.75 98 ILE A CA 1
ATOM 790 C C . ILE A 1 98 ? 14.389 0.096 -2.980 1.00 87.75 98 ILE A C 1
ATOM 792 O O . ILE A 1 98 ? 15.379 -0.381 -2.428 1.00 87.75 98 ILE A O 1
ATOM 796 N N . GLN A 1 99 ? 14.265 0.212 -4.298 1.00 84.38 99 GLN A N 1
ATOM 797 C CA . GLN A 1 99 ? 15.313 -0.108 -5.264 1.00 84.38 99 GLN A CA 1
ATOM 798 C C . GLN A 1 99 ? 15.733 1.188 -5.953 1.00 84.38 99 GLN A C 1
ATOM 800 O O . GLN A 1 99 ? 14.879 1.988 -6.334 1.00 84.38 99 GLN A O 1
ATOM 805 N N . VAL A 1 100 ? 17.039 1.419 -6.052 1.00 77.00 100 VAL A N 1
ATOM 806 C CA . VAL A 1 100 ? 17.617 2.663 -6.567 1.00 77.00 100 VAL A CA 1
ATOM 807 C C . VAL A 1 100 ? 18.768 2.292 -7.495 1.00 77.00 100 VAL A C 1
ATOM 809 O O . VAL A 1 100 ? 19.747 1.709 -7.040 1.00 77.00 100 VAL A O 1
ATOM 812 N N . ASP A 1 101 ? 18.657 2.654 -8.774 1.00 68.88 101 ASP A N 1
ATOM 813 C CA . ASP A 1 101 ? 19.648 2.341 -9.822 1.00 68.88 101 ASP A CA 1
ATOM 814 C C . ASP A 1 101 ? 20.739 3.426 -9.981 1.00 68.88 101 ASP A C 1
ATOM 816 O O . ASP A 1 101 ? 21.426 3.494 -10.996 1.00 68.88 101 ASP A O 1
ATOM 820 N N . SER A 1 102 ? 20.899 4.314 -8.996 1.00 63.94 102 SER A N 1
ATOM 821 C CA . SER A 1 102 ? 21.739 5.515 -9.097 1.00 63.94 102 SER A CA 1
ATOM 822 C C . SER A 1 102 ? 23.070 5.375 -8.350 1.00 63.94 102 SER A C 1
ATOM 824 O O . SER A 1 102 ? 23.089 5.014 -7.174 1.00 63.94 102 SER A O 1
ATOM 826 N N . GLU A 1 103 ? 24.177 5.748 -9.007 1.00 59.25 103 GLU A N 1
ATOM 827 C CA . GLU A 1 103 ? 25.486 5.978 -8.365 1.00 59.25 103 GLU A CA 1
ATOM 828 C C . GLU A 1 103 ? 25.492 7.237 -7.471 1.00 59.25 103 GLU A C 1
ATOM 830 O O . GLU A 1 103 ? 26.371 7.402 -6.623 1.00 59.25 103 GLU A O 1
ATOM 835 N N . GLU A 1 104 ? 24.501 8.122 -7.624 1.00 60.03 104 GLU A N 1
ATOM 836 C CA . GLU A 1 104 ? 24.306 9.287 -6.763 1.00 60.03 104 GLU A CA 1
ATOM 837 C C . GLU A 1 104 ? 23.423 8.948 -5.556 1.00 60.03 104 GLU A C 1
ATOM 839 O O . GLU A 1 104 ? 22.303 8.445 -5.687 1.00 60.03 104 GLU A O 1
ATOM 844 N N . MET A 1 105 ? 23.947 9.255 -4.368 1.00 55.16 105 MET A N 1
ATOM 845 C CA . MET A 1 105 ? 23.344 8.993 -3.063 1.00 55.16 105 MET A CA 1
ATOM 846 C C . MET A 1 105 ? 22.213 9.991 -2.767 1.00 55.16 105 MET A C 1
ATOM 848 O O . MET A 1 105 ? 22.351 10.899 -1.947 1.00 55.16 105 MET A O 1
ATOM 852 N N . GLU A 1 106 ? 21.077 9.836 -3.441 1.00 66.94 106 GLU A N 1
ATOM 853 C CA . GLU A 1 106 ? 19.832 10.466 -3.008 1.00 66.94 106 GLU A CA 1
ATOM 854 C C . GLU A 1 106 ? 19.216 9.669 -1.847 1.00 66.94 106 GLU A C 1
ATOM 856 O O . GLU A 1 106 ? 19.168 8.439 -1.851 1.00 66.94 106 GLU A O 1
ATOM 861 N N . ASN A 1 107 ? 18.741 10.372 -0.815 1.00 74.94 107 ASN A N 1
ATOM 862 C CA . ASN A 1 107 ? 18.110 9.735 0.339 1.00 74.94 107 ASN A CA 1
ATOM 863 C C . ASN A 1 107 ? 16.633 9.451 0.042 1.00 74.94 107 ASN A C 1
ATOM 865 O O . ASN A 1 107 ? 15.776 10.329 0.175 1.00 74.94 107 ASN A O 1
ATOM 869 N N . TYR A 1 108 ? 16.332 8.203 -0.304 1.00 80.25 108 TYR A N 1
ATOM 870 C CA . TYR A 1 108 ? 14.966 7.704 -0.435 1.00 80.25 108 TYR A CA 1
ATOM 871 C C . TYR A 1 108 ? 14.447 7.249 0.928 1.00 80.25 108 TYR A C 1
ATOM 873 O O . TYR A 1 108 ? 15.132 6.551 1.673 1.00 80.25 108 TYR A O 1
ATOM 881 N N . SER A 1 109 ? 13.225 7.648 1.273 1.00 87.19 109 SER A N 1
ATOM 882 C CA . SER A 1 109 ? 12.591 7.230 2.522 1.00 87.19 109 SER A CA 1
ATOM 883 C C . SER A 1 109 ? 11.100 7.007 2.328 1.00 87.19 109 SER A C 1
ATOM 885 O O . SER A 1 109 ? 10.448 7.693 1.539 1.00 87.19 109 SER A O 1
ATOM 887 N N . LEU A 1 110 ? 10.572 6.041 3.074 1.00 88.50 110 LEU A N 1
ATOM 888 C CA . LEU A 1 110 ? 9.153 5.742 3.160 1.00 88.50 110 LEU A CA 1
ATOM 889 C C . LEU A 1 110 ? 8.712 5.936 4.609 1.00 88.50 110 LEU A C 1
ATOM 891 O O . LEU A 1 110 ? 9.396 5.502 5.534 1.00 88.50 110 LEU A O 1
ATOM 895 N N . ALA A 1 111 ? 7.574 6.595 4.803 1.00 91.25 111 ALA A N 1
ATOM 896 C CA . ALA A 1 111 ? 6.992 6.805 6.118 1.00 91.25 111 ALA A CA 1
ATOM 897 C C . ALA A 1 111 ? 5.484 6.572 6.062 1.00 91.25 111 ALA A C 1
ATOM 899 O O . ALA A 1 111 ? 4.819 7.000 5.118 1.00 91.25 111 ALA A O 1
ATOM 900 N N . VAL A 1 112 ? 4.954 5.932 7.102 1.00 90.62 112 VAL A N 1
ATOM 901 C CA . VAL A 1 112 ? 3.513 5.815 7.335 1.00 90.62 112 VAL A CA 1
ATOM 902 C C . VAL A 1 112 ? 3.107 6.956 8.255 1.00 90.62 112 VAL A C 1
ATOM 904 O O . VAL A 1 112 ? 3.650 7.095 9.350 1.00 90.62 112 VAL A O 1
ATOM 907 N N . LEU A 1 113 ? 2.184 7.795 7.793 1.00 90.12 113 LEU A N 1
ATOM 908 C CA . LEU A 1 113 ? 1.739 8.988 8.505 1.00 90.12 113 LEU A CA 1
ATOM 909 C C . LEU A 1 113 ? 0.236 8.901 8.758 1.00 90.12 113 LEU A C 1
ATOM 911 O O . LEU A 1 113 ? -0.520 8.464 7.893 1.00 90.12 113 LEU A O 1
ATOM 915 N N . GLN A 1 114 ? -0.192 9.354 9.933 1.00 86.75 114 GLN A N 1
ATOM 916 C CA . GLN A 1 114 ? -1.601 9.592 10.218 1.00 86.75 114 GLN A CA 1
ATOM 917 C C . GLN A 1 114 ? -1.945 11.019 9.788 1.00 86.75 114 GLN A C 1
ATOM 919 O O . GLN A 1 114 ? -1.298 11.968 10.232 1.00 86.75 114 GLN A O 1
ATOM 924 N N . GLN A 1 115 ? -2.960 11.176 8.941 1.00 82.19 115 GLN A N 1
ATOM 925 C CA . GLN A 1 115 ? -3.517 12.494 8.662 1.00 82.19 115 GLN A CA 1
ATOM 926 C C . GLN A 1 115 ? -4.304 12.967 9.887 1.00 82.19 115 GLN A C 1
ATOM 928 O O . GLN A 1 115 ? -5.191 12.265 10.369 1.00 82.19 115 GLN A O 1
ATOM 933 N N . GLN A 1 116 ? -3.954 14.144 10.393 1.00 75.69 116 GLN A N 1
ATOM 934 C CA . GLN A 1 116 ? -4.756 14.875 11.364 1.00 75.69 116 GLN A CA 1
ATOM 935 C C . GLN A 1 116 ? -5.348 16.068 10.623 1.00 75.69 116 GLN A C 1
ATOM 937 O O . GLN A 1 116 ? -4.596 16.884 10.089 1.00 75.69 116 GLN A O 1
ATOM 942 N N . ASP A 1 117 ? -6.673 16.136 10.542 1.00 67.38 117 ASP A N 1
ATOM 943 C CA . ASP A 1 117 ? -7.336 17.361 10.107 1.00 67.38 117 ASP A CA 1
ATOM 944 C C . ASP A 1 117 ? -7.219 18.382 11.253 1.00 67.38 117 ASP A C 1
ATOM 946 O O . ASP A 1 117 ? -7.406 18.029 12.421 1.00 67.38 117 ASP A O 1
ATOM 950 N N . GLY A 1 118 ? -6.784 19.601 10.921 1.00 41.81 118 GLY A N 1
ATOM 951 C CA . GLY A 1 118 ? -6.495 20.675 11.882 1.00 41.81 118 GLY A CA 1
ATOM 952 C C . GLY A 1 118 ? -7.724 21.405 12.401 1.00 41.81 118 GLY A C 1
ATOM 953 O O . GLY A 1 118 ? -8.764 21.396 11.705 1.00 41.81 118 GLY A O 1
#

Sequence (118 aa):
MSSLDLIPKPFFIWTFNENMGNWANDASNWNQRWKLNDGVICLENTLVEPQIGLNELPWFPTKSKKEDKVSKSSKKPLWSAPIPETTGMRCITLDYSIQVDSEEMENYSLAVLQQQDG